Protein AF-A0A7K2X5E5-F1 (afdb_monomer)

Nearest PDB structures (foldseek):
  1fnn-assembly2_B  TM=4.849E-01  e=4.787E+00  Pyrobaculum aerophilum
  6pzc-assembly1_H  TM=3.855E-01  e=5.485E+00  Cricetus cricetus
  4qdz-assembly1_A  TM=4.304E-01  e=9.453E+00  Mycobacterium tuberculosis H37Rv

Foldseek 3Di:
DDDPQQPDDDPDDPVCRDPLSSLVVCVVVVHAAEAEAEAPVVDDVVVVVCVVVVVVVVVVVCVVSVHHYDYHHDPVCVVPD

Mean predicted aligned error: 7.7 Å

Structure (mmCIF, N/CA/C/O backbone):
data_AF-A0A7K2X5E5-F1
#
_entry.id   AF-A0A7K2X5E5-F1
#
loop_
_atom_site.group_PDB
_atom_site.id
_atom_site.type_symbol
_atom_site.label_atom_id
_atom_site.label_alt_id
_atom_site.label_comp_id
_atom_site.label_asym_id
_atom_site.label_entity_id
_atom_site.label_seq_id
_atom_site.pdbx_PDB_ins_code
_atom_site.Cartn_x
_atom_site.Cartn_y
_atom_site.Cartn_z
_atom_site.occupancy
_atom_site.B_iso_or_equiv
_atom_site.auth_seq_id
_atom_site.auth_comp_id
_atom_site.auth_asym_id
_atom_site.auth_atom_id
_atom_site.pdbx_PDB_model_num
ATOM 1 N N . ALA A 1 1 ? 10.816 5.082 14.497 1.00 40.22 1 ALA A N 1
ATOM 2 C CA . ALA A 1 1 ? 10.519 3.764 15.093 1.00 40.22 1 ALA A CA 1
ATOM 3 C C . ALA A 1 1 ? 9.261 3.199 14.436 1.00 40.22 1 ALA A C 1
ATOM 5 O O . ALA A 1 1 ? 8.168 3.668 14.730 1.00 40.22 1 ALA A O 1
ATOM 6 N N . GLY A 1 2 ? 9.411 2.284 13.475 1.00 39.00 2 GLY A N 1
ATOM 7 C CA . GLY A 1 2 ? 8.277 1.612 12.835 1.00 39.00 2 GLY A CA 1
ATOM 8 C C . GLY A 1 2 ? 7.792 0.467 13.719 1.00 39.00 2 GLY A C 1
ATOM 9 O O . GLY A 1 2 ? 8.600 -0.333 14.179 1.00 39.00 2 GLY A O 1
ATOM 10 N N . ARG A 1 3 ? 6.489 0.402 13.997 1.00 48.38 3 ARG A N 1
ATOM 11 C CA . ARG A 1 3 ? 5.879 -0.748 14.672 1.00 48.38 3 ARG A CA 1
ATOM 12 C C . ARG A 1 3 ? 5.222 -1.602 13.601 1.00 48.38 3 ARG A C 1
ATOM 14 O O . ARG A 1 3 ? 4.340 -1.101 12.909 1.00 48.38 3 ARG A O 1
ATOM 21 N N . VAL A 1 4 ? 5.629 -2.864 13.477 1.00 56.94 4 VAL A N 1
ATOM 22 C CA . VAL A 1 4 ? 4.915 -3.827 12.631 1.00 56.94 4 VAL A CA 1
ATOM 23 C C . VAL A 1 4 ? 3.502 -3.958 13.193 1.00 56.94 4 VAL A C 1
ATOM 25 O O . VAL A 1 4 ? 3.311 -4.411 14.321 1.00 56.94 4 VAL A O 1
ATOM 28 N N . VAL A 1 5 ? 2.508 -3.489 12.440 1.00 47.16 5 VAL A N 1
ATOM 29 C CA . VAL A 1 5 ? 1.100 -3.738 12.748 1.00 47.16 5 VAL A CA 1
ATOM 30 C C . VAL A 1 5 ? 0.745 -5.051 12.071 1.00 47.16 5 VAL A C 1
ATOM 32 O O . VAL A 1 5 ? 0.251 -5.074 10.951 1.00 47.16 5 VAL A O 1
ATOM 35 N N . ALA A 1 6 ? 1.040 -6.158 12.746 1.00 48.72 6 ALA A N 1
ATOM 36 C CA . ALA A 1 6 ? 0.323 -7.387 12.465 1.00 48.72 6 ALA A CA 1
ATOM 37 C C . ALA A 1 6 ? -1.090 -7.204 13.031 1.00 48.72 6 ALA A C 1
ATOM 39 O O . ALA A 1 6 ? -1.247 -6.831 14.197 1.00 48.72 6 ALA A O 1
ATOM 40 N N . ALA A 1 7 ? -2.122 -7.470 12.233 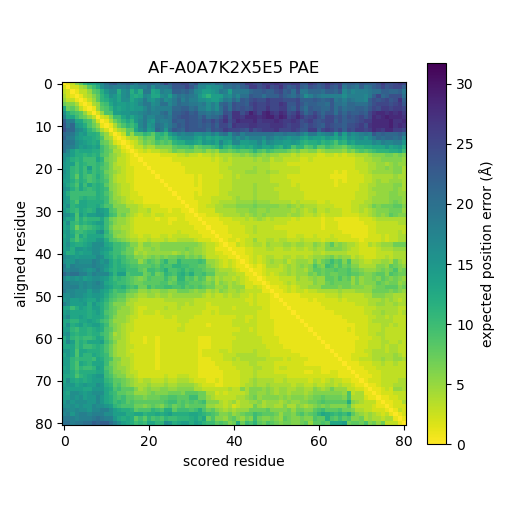1.00 46.28 7 ALA A N 1
ATOM 41 C CA . ALA A 1 7 ? -3.445 -7.771 12.764 1.00 46.28 7 ALA A CA 1
ATOM 42 C C . ALA A 1 7 ? -3.386 -9.161 13.419 1.00 46.28 7 ALA A C 1
ATOM 44 O O . ALA A 1 7 ? -3.990 -10.114 12.946 1.00 46.28 7 ALA A O 1
ATOM 45 N N . SER A 1 8 ? -2.589 -9.299 14.477 1.00 45.16 8 SER A N 1
ATOM 46 C CA . SER A 1 8 ? -2.625 -10.464 15.341 1.00 45.16 8 SER A CA 1
ATOM 47 C C . SER A 1 8 ? -3.894 -10.342 16.177 1.00 45.16 8 SE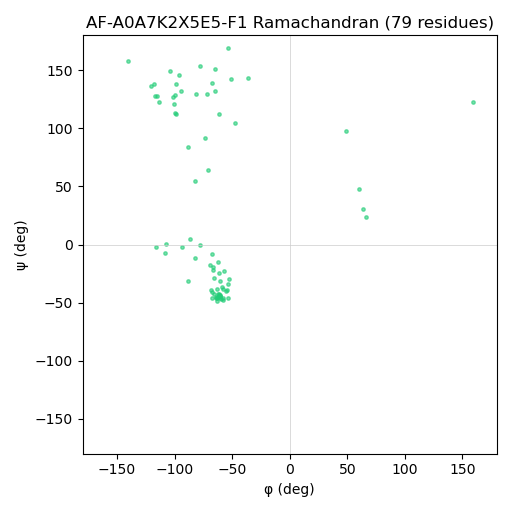R A C 1
ATOM 49 O O . SER A 1 8 ? -3.897 -9.713 17.238 1.00 45.16 8 SER A O 1
ATOM 51 N N . GLY A 1 9 ? -4.985 -10.931 15.679 1.00 45.38 9 GLY A N 1
ATOM 52 C CA . GLY A 1 9 ? -5.976 -11.530 16.570 1.00 45.38 9 GLY A CA 1
ATOM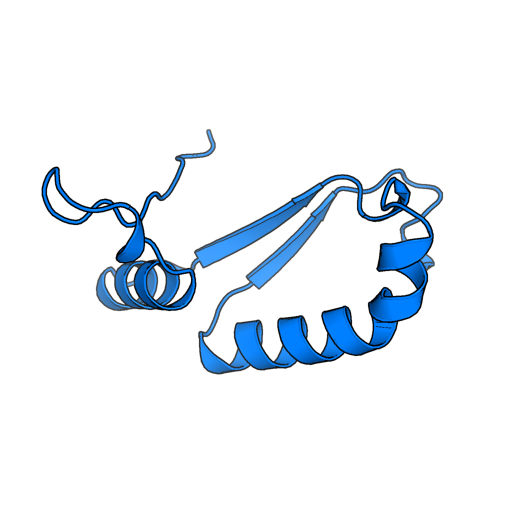 53 C C . GLY A 1 9 ? -5.280 -12.526 17.508 1.00 45.38 9 GLY A C 1
ATOM 54 O O . GLY A 1 9 ? -4.093 -12.807 17.334 1.00 45.38 9 GLY A O 1
ATOM 55 N N . ALA A 1 10 ? -5.980 -13.001 18.541 1.00 49.66 10 ALA A N 1
ATOM 56 C CA . ALA A 1 10 ? -5.462 -13.970 19.519 1.00 49.66 10 ALA A CA 1
ATOM 57 C C . ALA A 1 10 ? -4.523 -15.017 18.875 1.00 49.66 10 ALA A C 1
ATOM 59 O O . ALA A 1 10 ? -4.807 -15.404 17.746 1.00 49.66 10 ALA A O 1
ATOM 60 N N . PRO A 1 11 ? -3.439 -15.475 19.541 1.00 48.88 11 PRO A N 1
ATOM 61 C CA . PRO A 1 11 ? -2.475 -16.411 18.949 1.00 48.88 11 PRO A CA 1
ATOM 62 C C . PRO A 1 11 ? -3.209 -17.582 18.280 1.00 48.88 11 PRO A C 1
ATOM 64 O O . PRO A 1 11 ? -3.785 -18.429 18.957 1.00 48.88 11 PRO A O 1
ATOM 67 N N . GLY A 1 12 ? -3.267 -17.555 16.947 1.00 58.25 12 GLY A N 1
ATOM 68 C CA . GLY A 1 12 ? -4.263 -18.307 16.195 1.00 58.25 12 GLY A CA 1
ATOM 69 C C . GLY A 1 12 ? -4.448 -17.732 14.793 1.00 58.25 12 GLY A C 1
ATOM 70 O O . GLY A 1 12 ? -4.746 -16.558 14.616 1.00 58.25 12 GLY A O 1
ATOM 71 N N . ASP A 1 13 ? -4.224 -18.598 13.813 1.00 60.25 13 ASP A N 1
ATOM 72 C CA . ASP A 1 13 ? -4.556 -18.470 12.396 1.00 60.25 13 ASP A CA 1
ATOM 73 C C . ASP A 1 13 ? -4.163 -17.166 11.664 1.00 60.25 13 ASP A C 1
ATOM 75 O O . ASP A 1 13 ? -4.881 -16.161 11.621 1.00 60.25 13 ASP A O 1
ATOM 79 N N . THR A 1 14 ? -3.025 -17.241 10.970 1.00 62.34 14 THR A N 1
ATOM 80 C CA . THR A 1 14 ? -2.497 -16.192 10.088 1.00 62.34 14 THR A CA 1
ATOM 81 C C . THR A 1 14 ? -3.411 -15.867 8.905 1.00 62.34 14 THR A C 1
ATOM 83 O O . THR A 1 14 ? -3.249 -14.801 8.313 1.00 62.34 14 THR A O 1
ATOM 86 N N . THR A 1 15 ? -4.401 -16.708 8.579 1.00 68.44 15 THR A N 1
ATOM 87 C CA . THR A 1 15 ? -5.383 -16.405 7.522 1.00 68.44 15 THR A CA 1
ATOM 88 C C . THR A 1 15 ? -6.300 -15.231 7.878 1.00 68.44 15 THR A C 1
ATOM 90 O O . THR A 1 15 ? -6.856 -14.591 6.987 1.00 68.44 15 THR A O 1
ATOM 93 N N . THR A 1 16 ? -6.410 -14.883 9.164 1.00 71.69 16 THR A N 1
ATOM 94 C CA . THR A 1 16 ? -7.209 -13.740 9.635 1.00 71.69 16 THR A CA 1
ATOM 95 C C . THR A 1 16 ? -6.477 -12.396 9.533 1.00 71.69 16 THR A C 1
ATOM 97 O O . THR A 1 16 ? -7.101 -11.338 9.650 1.00 71.69 16 THR A O 1
ATOM 100 N N . ALA A 1 17 ? -5.165 -12.411 9.268 1.00 73.44 17 ALA A N 1
ATOM 101 C CA . ALA A 1 17 ? -4.321 -11.223 9.160 1.00 73.44 17 ALA A CA 1
ATOM 102 C C . ALA A 1 17 ? -4.415 -10.568 7.768 1.00 73.44 17 ALA A C 1
ATOM 104 O O . ALA A 1 17 ? -3.410 -10.353 7.090 1.00 73.44 17 ALA A O 1
ATOM 105 N N . THR A 1 18 ? -5.633 -10.251 7.327 1.00 85.25 18 THR A N 1
ATOM 106 C CA . THR A 1 18 ? -5.853 -9.599 6.032 1.00 85.25 18 THR A CA 1
ATOM 107 C C . THR A 1 18 ? -5.542 -8.095 6.090 1.00 85.25 18 THR A C 1
ATOM 109 O O . THR A 1 18 ? -5.675 -7.469 7.153 1.00 85.25 18 THR A O 1
ATOM 112 N N . PRO A 1 19 ? -5.169 -7.468 4.958 1.00 86.75 19 PRO A N 1
ATOM 113 C CA . PRO A 1 19 ? -5.010 -6.016 4.869 1.00 86.75 19 PRO A CA 1
ATOM 114 C C . PRO A 1 19 ? -6.262 -5.250 5.316 1.00 86.75 19 PRO A C 1
ATOM 116 O O . PRO A 1 19 ? -6.161 -4.241 6.015 1.00 86.75 19 PRO A O 1
ATOM 119 N N . GLU A 1 20 ? -7.451 -5.746 4.963 1.00 90.38 20 GLU A N 1
ATOM 120 C CA . GLU A 1 20 ? -8.740 -5.153 5.332 1.00 90.38 20 GLU A CA 1
ATOM 121 C C . GLU A 1 20 ? -8.917 -5.153 6.849 1.00 90.38 20 GLU A C 1
ATOM 123 O O . GLU A 1 20 ? -9.339 -4.152 7.435 1.00 90.38 20 GLU A O 1
ATOM 128 N N . ARG A 1 21 ? -8.544 -6.257 7.512 1.00 89.06 21 ARG A N 1
ATOM 129 C CA . ARG A 1 21 ? -8.636 -6.350 8.967 1.00 89.06 21 ARG A CA 1
ATOM 130 C C . ARG A 1 21 ? -7.655 -5.402 9.646 1.00 89.06 21 ARG A C 1
ATOM 132 O O . ARG A 1 21 ? -8.036 -4.745 10.613 1.00 89.06 21 ARG A O 1
ATOM 139 N N . ALA A 1 22 ? -6.434 -5.276 9.129 1.00 88.00 22 ALA A N 1
ATOM 140 C CA . ALA A 1 22 ? -5.454 -4.319 9.639 1.00 88.00 22 ALA A CA 1
ATOM 141 C C . ALA A 1 22 ? -5.939 -2.864 9.504 1.00 88.00 22 ALA A C 1
ATOM 143 O O . ALA A 1 22 ? -5.829 -2.085 10.455 1.00 88.00 22 ALA A O 1
ATOM 144 N N . ALA A 1 23 ? -6.533 -2.504 8.363 1.00 91.62 23 ALA A N 1
ATOM 145 C CA . ALA A 1 23 ? -7.101 -1.176 8.152 1.00 91.62 23 ALA A CA 1
ATOM 146 C C . ALA A 1 23 ? -8.304 -0.902 9.070 1.00 91.62 23 ALA A C 1
ATOM 148 O O . ALA A 1 23 ? -8.391 0.171 9.671 1.00 91.62 23 ALA A O 1
ATOM 149 N N . ALA A 1 24 ? -9.196 -1.885 9.240 1.00 90.94 24 ALA A N 1
ATOM 150 C CA . ALA A 1 24 ? -10.323 -1.787 10.164 1.00 90.94 24 ALA A CA 1
ATOM 151 C C . ALA A 1 24 ? -9.855 -1.574 11.610 1.00 90.94 24 ALA A C 1
ATOM 153 O O . ALA A 1 24 ? -10.339 -0.657 12.267 1.00 90.94 24 ALA A O 1
ATOM 154 N N . LEU A 1 25 ? -8.863 -2.343 12.070 1.00 91.25 25 LEU A N 1
ATOM 155 C CA . LEU A 1 25 ? -8.284 -2.202 13.409 1.00 91.25 25 LEU A CA 1
ATOM 156 C C . LEU A 1 25 ? -7.662 -0.819 13.638 1.00 91.25 25 LEU A C 1
ATOM 158 O O . LEU A 1 25 ? -7.857 -0.220 14.693 1.00 91.25 25 LEU A O 1
ATOM 162 N N . ALA A 1 26 ? -6.918 -0.295 12.660 1.00 90.06 26 ALA A N 1
ATOM 163 C CA . ALA A 1 26 ? -6.325 1.037 12.757 1.00 90.06 26 ALA A CA 1
ATOM 164 C C . ALA A 1 26 ? -7.411 2.122 12.870 1.00 90.06 26 ALA A C 1
ATOM 166 O O . ALA A 1 26 ? -7.350 2.978 13.757 1.00 90.06 26 ALA A O 1
ATOM 167 N N . ARG A 1 27 ? -8.454 2.025 12.036 1.00 90.56 27 ARG A N 1
ATOM 168 C CA . ARG A 1 27 ? -9.608 2.931 12.048 1.00 90.56 27 ARG A CA 1
ATOM 169 C C . ARG A 1 27 ? -10.399 2.856 13.355 1.00 90.56 27 ARG A C 1
ATOM 171 O O . ARG A 1 27 ? -10.713 3.899 13.917 1.00 90.56 27 ARG A O 1
ATOM 178 N N . GLU A 1 28 ? -10.693 1.654 13.847 1.00 93.31 28 GLU A N 1
ATOM 179 C CA . GLU A 1 28 ? -11.363 1.414 15.138 1.00 93.31 28 GLU A CA 1
ATOM 180 C C . GLU A 1 28 ? -10.563 2.012 16.302 1.00 93.31 28 GLU A C 1
ATOM 182 O O . GLU A 1 28 ? -11.138 2.585 17.223 1.00 93.31 28 GLU A O 1
ATOM 187 N N . ALA A 1 29 ? -9.232 1.959 16.226 1.00 91.75 29 ALA A N 1
ATOM 188 C CA . ALA A 1 29 ? -8.341 2.584 17.196 1.00 91.75 29 ALA A CA 1
ATOM 189 C C . ALA A 1 29 ? -8.176 4.108 17.012 1.00 91.75 29 ALA A C 1
ATOM 191 O O . ALA A 1 29 ? -7.408 4.718 17.757 1.00 91.75 29 ALA A O 1
ATOM 192 N N . GLY A 1 30 ? -8.824 4.728 16.017 1.00 93.50 30 GLY A N 1
ATOM 193 C CA . GLY A 1 30 ? -8.682 6.157 15.710 1.00 93.50 30 GLY A CA 1
ATOM 194 C C . GLY A 1 30 ? -7.289 6.547 15.203 1.00 93.50 30 GLY A C 1
ATOM 195 O O . GLY A 1 30 ? -6.874 7.696 15.347 1.00 93.50 30 GLY A O 1
ATOM 196 N N . ARG A 1 31 ? -6.534 5.596 14.641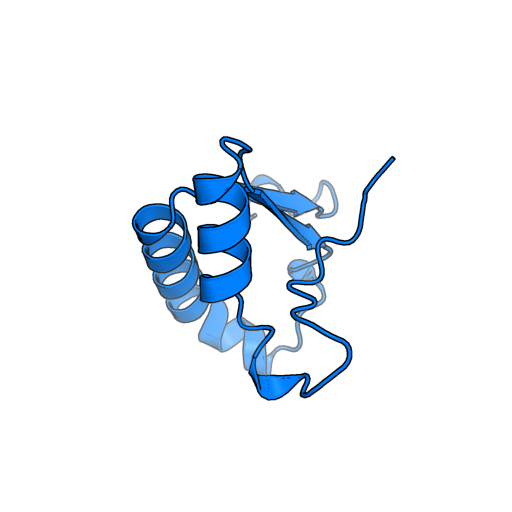 1.00 90.69 31 ARG A N 1
ATOM 197 C CA . ARG A 1 31 ? -5.150 5.790 14.194 1.00 90.69 31 ARG A CA 1
ATOM 198 C C . ARG A 1 31 ? -5.051 5.622 12.677 1.00 90.69 31 ARG A C 1
ATOM 200 O O . ARG A 1 31 ? -5.471 4.589 12.162 1.00 90.69 31 ARG A O 1
ATOM 207 N N . PRO A 1 32 ? -4.463 6.579 11.940 1.00 88.38 32 PRO A N 1
ATOM 208 C CA . PRO A 1 32 ? -4.279 6.425 10.502 1.00 88.38 32 PRO A CA 1
ATOM 209 C C . PRO A 1 32 ? -3.276 5.305 10.194 1.00 88.38 32 PRO A C 1
ATOM 211 O O . PRO A 1 32 ? -2.237 5.195 10.850 1.00 88.38 32 PRO A O 1
ATOM 214 N N . LEU A 1 33 ? -3.577 4.493 9.178 1.00 92.94 33 LEU A N 1
ATOM 215 C CA . LEU A 1 33 ? -2.677 3.463 8.660 1.00 92.94 33 LEU A CA 1
ATOM 216 C C . LEU A 1 33 ? -1.871 4.014 7.474 1.00 92.94 33 LEU A C 1
ATOM 218 O O . LEU A 1 33 ? -2.435 4.606 6.551 1.00 92.94 33 LEU A O 1
ATOM 222 N N . LEU A 1 34 ? -0.555 3.797 7.505 1.00 93.19 34 LEU A N 1
ATOM 223 C CA . LEU A 1 34 ? 0.376 4.102 6.420 1.00 93.19 34 LEU A CA 1
ATOM 224 C C . LEU A 1 34 ? 1.011 2.800 5.928 1.00 93.19 34 LEU A C 1
ATOM 226 O O . LEU A 1 34 ? 1.568 2.047 6.727 1.00 93.19 34 LEU A O 1
ATOM 230 N N . VAL A 1 35 ? 0.950 2.570 4.622 1.00 92.31 35 VAL A N 1
ATOM 231 C CA . VAL A 1 35 ? 1.680 1.513 3.919 1.00 92.31 35 VAL A CA 1
ATOM 232 C C . VAL A 1 35 ? 2.921 2.131 3.286 1.00 92.31 35 VAL A C 1
ATOM 234 O O . VAL A 1 35 ? 2.848 3.225 2.728 1.00 92.31 35 VAL A O 1
ATOM 237 N N . VAL A 1 36 ? 4.053 1.436 3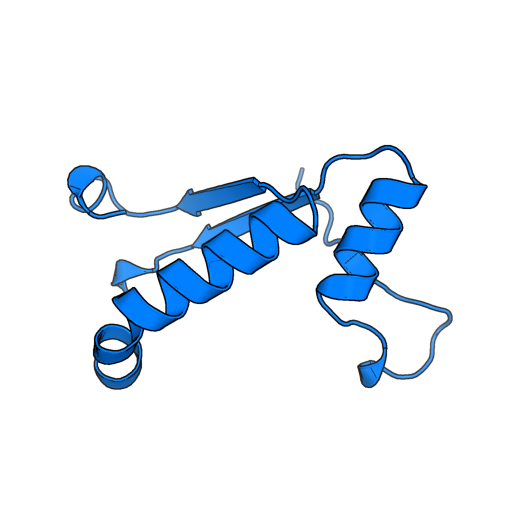.371 1.00 91.31 36 VAL A N 1
ATOM 238 C CA . VAL A 1 36 ? 5.288 1.812 2.677 1.00 91.31 36 VAL A CA 1
ATOM 239 C C . VAL A 1 36 ? 5.589 0.740 1.641 1.00 91.31 36 VAL A C 1
ATOM 241 O O . VAL A 1 36 ? 5.695 -0.433 1.993 1.00 91.31 36 VAL A O 1
ATOM 244 N N . LEU A 1 37 ? 5.691 1.144 0.378 1.00 88.88 37 LEU A N 1
ATOM 245 C CA . LEU A 1 37 ? 6.161 0.301 -0.715 1.00 88.88 37 LEU A CA 1
ATOM 246 C C . LEU A 1 37 ? 7.621 0.644 -0.989 1.00 88.88 37 LEU A C 1
ATOM 248 O O . LEU A 1 37 ? 7.909 1.757 -1.416 1.00 88.88 37 LEU A O 1
ATOM 252 N N . ASP A 1 38 ? 8.517 -0.297 -0.726 1.00 89.81 38 ASP A N 1
ATOM 253 C CA . ASP A 1 38 ? 9.958 -0.109 -0.876 1.00 89.81 38 ASP A CA 1
ATOM 254 C C . ASP A 1 38 ? 10.458 -0.750 -2.174 1.00 89.81 38 ASP A C 1
ATOM 256 O O . ASP A 1 38 ? 10.169 -1.918 -2.440 1.00 89.81 38 ASP A O 1
ATOM 260 N N . GLY A 1 39 ? 11.168 0.031 -2.986 1.00 86.19 39 GLY A N 1
ATOM 261 C CA . GLY A 1 39 ? 11.798 -0.393 -4.234 1.00 86.19 39 GLY A CA 1
ATOM 262 C C . GLY A 1 39 ? 10.852 -0.947 -5.309 1.00 86.19 39 GLY A C 1
ATOM 263 O O . GLY A 1 39 ? 11.158 -2.009 -5.860 1.00 86.19 39 GLY A O 1
ATOM 264 N N . PRO A 1 40 ? 9.714 -0.300 -5.652 1.00 84.00 40 PRO A N 1
ATOM 265 C CA . PRO A 1 40 ? 8.858 -0.775 -6.746 1.00 84.00 40 PRO A CA 1
ATOM 266 C C . PRO A 1 40 ? 9.591 -0.892 -8.096 1.00 84.00 40 PRO A C 1
ATOM 268 O O . PRO A 1 40 ? 9.171 -1.665 -8.956 1.00 84.00 40 PRO A O 1
ATOM 271 N N . GLU A 1 41 ? 10.688 -0.160 -8.287 1.00 84.81 41 GLU A N 1
ATOM 272 C CA . GLU A 1 41 ? 11.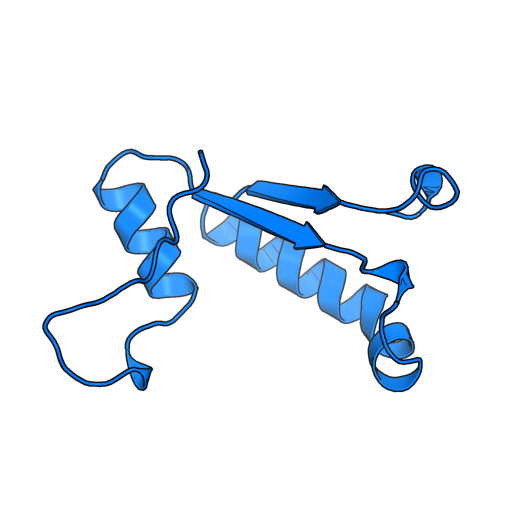556 -0.223 -9.464 1.00 84.81 41 GLU A CA 1
ATOM 273 C C . GLU A 1 41 ? 12.318 -1.551 -9.620 1.00 84.81 41 GLU A C 1
ATOM 275 O O . GLU A 1 41 ? 12.695 -1.900 -10.736 1.00 84.81 41 GLU A O 1
ATOM 280 N N . GLU A 1 42 ? 12.495 -2.319 -8.542 1.00 85.50 42 GLU A N 1
ATOM 281 C CA . GLU A 1 42 ? 13.155 -3.635 -8.561 1.00 85.50 42 GLU A CA 1
ATOM 282 C C . GLU A 1 42 ? 12.169 -4.774 -8.882 1.00 85.50 42 GLU A C 1
ATOM 284 O O . GLU A 1 42 ? 12.504 -5.962 -8.829 1.00 85.50 42 GLU A O 1
ATOM 289 N N . MET A 1 43 ? 10.913 -4.433 -9.190 1.00 83.38 43 MET A N 1
ATOM 290 C CA . MET A 1 43 ? 9.856 -5.406 -9.412 1.00 83.38 43 MET A CA 1
ATOM 291 C C . MET A 1 43 ? 10.137 -6.265 -10.661 1.00 83.38 43 MET A C 1
ATOM 293 O O . MET A 1 43 ? 10.408 -5.726 -11.738 1.00 83.38 43 MET A O 1
ATOM 297 N N . PRO A 1 44 ? 10.012 -7.608 -10.569 1.00 84.56 44 PRO A N 1
ATOM 298 C CA . PRO A 1 44 ? 10.219 -8.496 -11.706 1.00 84.56 44 PRO A CA 1
ATOM 299 C C . PRO A 1 44 ? 9.402 -8.073 -12.941 1.00 84.56 44 PRO A C 1
ATOM 301 O O . PRO A 1 44 ? 8.230 -7.714 -12.790 1.00 84.56 44 PRO A O 1
ATOM 304 N N . PRO A 1 45 ? 9.938 -8.198 -14.173 1.00 82.19 45 PRO A N 1
ATOM 305 C CA . PRO A 1 45 ? 9.265 -7.731 -15.395 1.00 82.19 45 PRO A CA 1
ATOM 306 C C . PRO A 1 45 ? 7.837 -8.268 -15.571 1.00 82.19 45 PRO A C 1
ATOM 308 O O . PRO A 1 45 ? 6.934 -7.576 -16.041 1.00 82.19 45 PRO A O 1
ATOM 311 N N . LEU A 1 46 ? 7.608 -9.503 -15.121 1.00 80.19 46 LEU A N 1
ATOM 312 C CA . LEU A 1 46 ? 6.312 -10.175 -15.190 1.00 80.19 46 LEU A CA 1
ATOM 313 C C . LEU A 1 46 ? 5.240 -9.494 -14.316 1.00 80.19 46 LEU A C 1
ATOM 315 O O . LEU A 1 46 ? 4.054 -9.525 -14.644 1.00 80.19 46 LEU A O 1
ATOM 319 N N . LEU A 1 47 ? 5.660 -8.843 -13.230 1.00 77.62 47 LEU A N 1
ATOM 320 C CA . LEU A 1 47 ? 4.817 -8.009 -12.376 1.00 77.62 47 LEU A CA 1
ATOM 321 C C . LEU A 1 47 ? 4.773 -6.554 -12.869 1.00 77.62 47 LEU A C 1
ATOM 323 O O . LEU A 1 47 ? 3.723 -5.922 -12.771 1.00 77.62 47 LEU A O 1
ATOM 327 N N . ALA A 1 48 ? 5.849 -6.052 -13.486 1.00 80.75 48 ALA A N 1
ATOM 328 C CA . ALA A 1 48 ? 5.888 -4.720 -14.096 1.00 80.75 48 ALA A CA 1
ATOM 329 C C . ALA A 1 48 ? 4.809 -4.534 -15.179 1.00 80.75 48 ALA A C 1
ATOM 331 O O . ALA A 1 48 ? 4.146 -3.500 -15.217 1.00 80.75 48 ALA A O 1
ATOM 332 N N . HIS A 1 49 ? 4.524 -5.560 -15.991 1.00 84.25 49 HIS A N 1
ATOM 333 C CA . HIS A 1 49 ? 3.416 -5.512 -16.960 1.00 84.25 49 HIS A CA 1
ATOM 334 C C . HIS A 1 49 ? 2.035 -5.327 -16.318 1.00 84.25 49 HIS A C 1
ATOM 336 O O . HIS A 1 49 ? 1.110 -4.838 -16.965 1.00 84.25 49 HIS A O 1
ATOM 342 N N . ARG A 1 50 ? 1.877 -5.715 -15.050 1.00 85.12 50 ARG A N 1
ATOM 343 C CA . ARG A 1 50 ? 0.629 -5.544 -14.300 1.00 85.12 50 ARG A CA 1
ATOM 344 C C . ARG A 1 50 ? 0.590 -4.254 -13.496 1.00 85.12 50 ARG A C 1
ATOM 346 O O . ARG A 1 50 ? -0.445 -3.984 -12.892 1.00 85.12 50 ARG A O 1
ATOM 353 N N . LEU A 1 51 ? 1.659 -3.457 -13.508 1.00 85.44 51 LEU A N 1
ATOM 354 C CA . LEU A 1 51 ? 1.784 -2.267 -12.676 1.00 85.44 51 LEU A CA 1
ATOM 355 C C . LEU A 1 51 ? 0.596 -1.301 -12.835 1.00 85.44 51 LEU A C 1
ATOM 357 O O . LEU A 1 51 ? 0.023 -0.959 -11.810 1.00 85.44 51 LEU A O 1
ATOM 361 N N . PRO A 1 52 ? 0.103 -0.946 -14.042 1.00 88.31 52 PRO A N 1
ATOM 362 C CA . PRO A 1 52 ? -1.051 -0.045 -14.152 1.00 88.31 52 PRO A CA 1
ATOM 363 C C . PRO A 1 52 ? -2.325 -0.597 -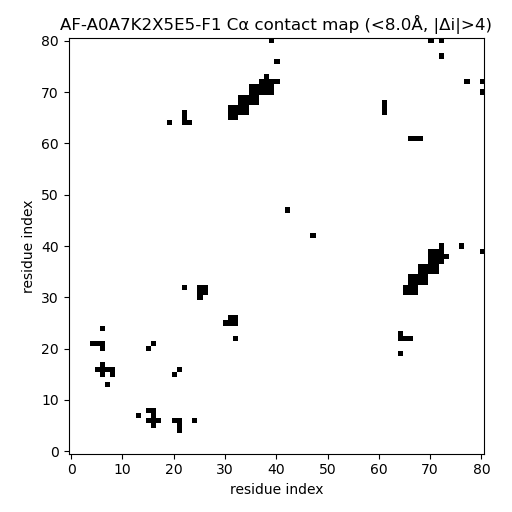13.493 1.00 88.31 52 PRO A C 1
ATOM 365 O O . PRO A 1 52 ? -3.034 0.117 -12.782 1.00 88.31 52 PRO A O 1
ATOM 368 N N . ALA A 1 53 ? -2.608 -1.887 -13.697 1.00 89.94 53 ALA A N 1
ATOM 369 C CA . ALA A 1 53 ? -3.772 -2.546 -13.110 1.00 89.94 53 ALA A CA 1
ATOM 370 C C . ALA A 1 53 ? -3.635 -2.679 -11.586 1.00 89.94 53 ALA A C 1
ATOM 372 O O . ALA A 1 53 ? -4.606 -2.477 -10.853 1.00 89.94 53 ALA A O 1
ATOM 373 N N . TRP A 1 54 ? -2.425 -2.988 -11.117 1.00 89.69 54 TRP A N 1
ATOM 374 C CA . TRP A 1 54 ? -2.090 -3.038 -9.702 1.00 89.69 54 TRP A CA 1
ATOM 375 C C . TRP A 1 54 ? -2.250 -1.660 -9.053 1.00 89.69 54 TRP A C 1
ATOM 377 O O . TRP A 1 54 ? -2.967 -1.551 -8.065 1.00 89.69 54 TRP A O 1
ATOM 387 N N . THR A 1 55 ? -1.701 -0.598 -9.648 1.00 90.06 55 THR A N 1
ATOM 388 C CA . THR A 1 55 ? -1.807 0.778 -9.142 1.00 90.06 55 THR A CA 1
ATOM 389 C C . THR A 1 55 ? -3.264 1.205 -9.011 1.00 90.06 55 THR A C 1
ATOM 391 O O . THR A 1 55 ? -3.667 1.663 -7.945 1.00 90.06 55 THR A O 1
ATOM 394 N N . ALA A 1 56 ? -4.094 0.976 -10.034 1.00 94.38 56 ALA A N 1
ATOM 395 C CA . ALA A 1 56 ? -5.520 1.304 -9.975 1.00 94.38 56 ALA A CA 1
ATOM 396 C C . ALA A 1 56 ? -6.273 0.502 -8.894 1.00 94.38 56 ALA A C 1
ATOM 398 O O . ALA A 1 56 ? -7.164 1.022 -8.218 1.00 94.38 56 ALA A O 1
ATOM 399 N N . ALA A 1 57 ? -5.939 -0.779 -8.712 1.00 94.38 57 ALA A N 1
ATOM 400 C CA . ALA A 1 57 ? -6.529 -1.599 -7.657 1.00 94.38 57 ALA A CA 1
ATOM 401 C C . ALA A 1 57 ? -6.106 -1.125 -6.257 1.00 94.38 57 ALA A C 1
ATOM 403 O O . ALA A 1 57 ? -6.972 -0.950 -5.398 1.00 94.38 57 ALA A O 1
ATOM 404 N N . THR A 1 58 ? -4.816 -0.852 -6.061 1.00 92.62 58 THR A N 1
ATOM 405 C CA . THR A 1 58 ? -4.246 -0.315 -4.821 1.00 92.62 58 THR A CA 1
ATOM 406 C C . THR A 1 58 ? -4.873 1.029 -4.476 1.00 92.62 58 THR A C 1
ATOM 408 O O . THR A 1 58 ? -5.334 1.222 -3.357 1.00 92.62 58 THR A O 1
ATOM 411 N N . GLU A 1 59 ? -4.990 1.940 -5.437 1.00 95.44 59 GLU A N 1
ATOM 412 C CA . GLU A 1 59 ? -5.588 3.256 -5.227 1.00 95.44 59 GLU A CA 1
ATOM 413 C C . GLU A 1 59 ? -7.058 3.166 -4.774 1.00 95.44 59 GLU A C 1
ATOM 415 O O . GLU A 1 59 ? -7.465 3.831 -3.815 1.00 95.44 59 GLU A O 1
ATOM 420 N N . ARG A 1 60 ? -7.859 2.296 -5.412 1.00 97.38 60 ARG A N 1
ATOM 421 C CA . ARG A 1 60 ? -9.243 2.023 -4.982 1.00 97.38 60 ARG A CA 1
ATOM 422 C C . ARG A 1 60 ? -9.294 1.458 -3.568 1.00 97.38 60 ARG A C 1
ATOM 424 O O . ARG A 1 60 ? -10.124 1.894 -2.773 1.00 97.38 60 ARG A O 1
ATOM 431 N N . TRP A 1 61 ? -8.415 0.512 -3.253 1.00 95.81 61 TRP A N 1
ATOM 432 C CA . TRP A 1 61 ? -8.359 -0.113 -1.936 1.00 95.81 61 TRP A CA 1
ATOM 433 C C . TRP A 1 61 ? -7.985 0.893 -0.841 1.00 95.81 61 TRP A C 1
ATOM 435 O O . TRP A 1 61 ? -8.675 0.969 0.177 1.00 95.81 61 TRP A O 1
ATOM 445 N N . LEU A 1 62 ? -6.958 1.717 -1.079 1.00 95.75 62 LEU A N 1
ATOM 446 C CA . LEU A 1 62 ? -6.506 2.769 -0.165 1.00 95.75 62 LEU A CA 1
ATOM 447 C C . LEU A 1 62 ? -7.638 3.750 0.143 1.00 95.75 62 LEU A C 1
ATOM 449 O O . LEU A 1 62 ? -7.896 4.050 1.309 1.00 95.75 62 LEU A O 1
ATOM 453 N N . ARG A 1 63 ? -8.364 4.198 -0.891 1.00 95.62 63 ARG A N 1
ATOM 454 C CA . ARG A 1 63 ? -9.518 5.090 -0.721 1.00 95.62 63 ARG A CA 1
ATOM 455 C C . ARG A 1 63 ? -10.659 4.440 0.048 1.00 95.62 63 ARG A C 1
ATOM 457 O O . ARG A 1 63 ? -11.193 5.070 0.956 1.00 95.62 63 ARG A O 1
ATOM 464 N N . ALA A 1 64 ? -11.003 3.195 -0.273 1.00 96.19 64 ALA A N 1
ATOM 465 C CA . ALA A 1 64 ? -12.074 2.469 0.409 1.00 96.19 64 ALA A CA 1
ATOM 466 C C . ALA A 1 64 ? -11.804 2.288 1.914 1.00 96.19 64 ALA A C 1
ATOM 468 O O . ALA A 1 64 ? -12.740 2.281 2.710 1.00 96.19 64 A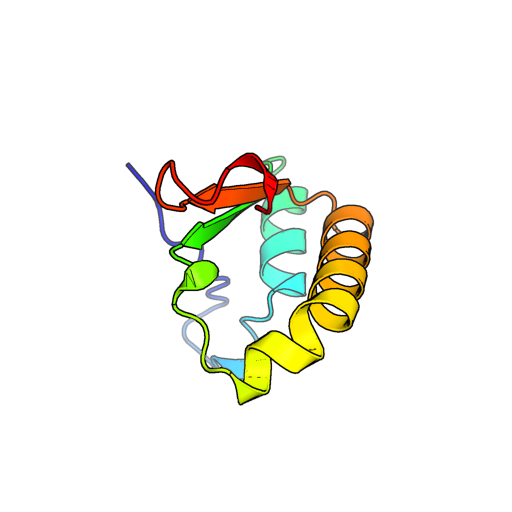LA A O 1
ATOM 469 N N . HIS A 1 65 ? -10.532 2.185 2.309 1.00 94.56 65 HIS A N 1
ATOM 470 C CA . HIS A 1 65 ? -10.133 1.912 3.690 1.00 94.56 65 HIS A CA 1
ATOM 471 C C . HIS A 1 65 ? -9.533 3.123 4.425 1.00 94.56 65 HIS A C 1
ATOM 473 O O . HIS A 1 65 ? -9.164 3.003 5.593 1.00 94.56 65 HIS A O 1
ATOM 479 N N . GLY A 1 66 ? -9.430 4.287 3.774 1.00 94.50 66 GLY A N 1
ATOM 480 C CA . GLY A 1 66 ? -8.826 5.489 4.360 1.00 94.50 66 GLY A CA 1
ATOM 481 C C . GLY A 1 66 ? -7.335 5.335 4.686 1.00 94.50 66 GLY A C 1
ATOM 482 O O . GLY A 1 66 ? -6.842 5.938 5.641 1.00 94.50 66 GLY A O 1
ATOM 483 N N . VAL A 1 67 ? -6.622 4.508 3.921 1.00 95.81 67 VAL A N 1
ATOM 484 C CA . VAL A 1 67 ? -5.201 4.191 4.119 1.00 95.81 67 VAL A CA 1
ATOM 485 C C . VAL A 1 67 ? -4.341 5.078 3.220 1.00 95.81 67 VAL A C 1
ATOM 487 O O . VAL A 1 67 ? -4.739 5.423 2.108 1.00 95.81 67 VAL A O 1
ATOM 490 N N . ARG A 1 68 ? -3.149 5.456 3.691 1.00 94.69 68 ARG A N 1
ATOM 491 C CA . ARG A 1 68 ? -2.164 6.215 2.903 1.00 94.69 68 ARG A CA 1
ATOM 492 C C . ARG A 1 68 ? -1.031 5.303 2.440 1.00 94.69 68 ARG A C 1
ATOM 494 O O . ARG A 1 68 ? -0.678 4.365 3.150 1.00 94.69 68 ARG A O 1
ATOM 501 N N . LEU A 1 69 ? -0.449 5.605 1.284 1.00 93.69 69 LEU A N 1
ATOM 502 C CA . LEU A 1 69 ? 0.722 4.921 0.736 1.00 93.69 69 LEU A CA 1
ATOM 503 C C . LEU A 1 69 ? 1.876 5.917 0.603 1.00 93.69 69 LEU A C 1
ATOM 505 O O . LEU A 1 69 ? 1.664 7.045 0.164 1.00 93.69 69 LEU A O 1
ATOM 509 N N . ALA A 1 70 ? 3.076 5.485 0.970 1.00 91.88 70 ALA A N 1
ATOM 510 C CA . ALA A 1 70 ? 4.328 6.139 0.622 1.00 91.88 70 ALA A CA 1
ATOM 511 C C . ALA A 1 70 ? 5.192 5.158 -0.174 1.00 91.88 70 ALA A C 1
ATOM 513 O O . ALA A 1 70 ? 5.286 3.985 0.189 1.00 91.88 70 ALA A O 1
ATOM 514 N N . THR A 1 71 ? 5.819 5.633 -1.242 1.00 90.31 71 THR A N 1
ATOM 515 C CA . THR A 1 71 ? 6.804 4.866 -2.003 1.00 90.31 71 THR A CA 1
ATOM 516 C C . THR A 1 71 ? 8.199 5.298 -1.568 1.00 90.31 71 THR A C 1
ATOM 518 O O . THR A 1 71 ? 8.512 6.486 -1.500 1.00 90.31 71 THR A O 1
ATOM 521 N N . ALA A 1 72 ? 9.035 4.329 -1.219 1.00 89.81 72 ALA A N 1
ATOM 522 C CA . ALA A 1 72 ? 10.466 4.523 -1.094 1.00 89.81 72 ALA A CA 1
ATOM 523 C C . ALA A 1 72 ? 11.082 4.007 -2.393 1.00 89.81 72 ALA A C 1
ATOM 525 O O . ALA A 1 72 ? 10.982 2.826 -2.708 1.00 89.81 72 ALA A O 1
ATOM 526 N N . CYS A 1 73 ? 11.640 4.917 -3.180 1.00 88.62 73 CYS A N 1
ATOM 527 C CA . CYS A 1 73 ? 12.311 4.604 -4.434 1.00 88.62 73 CYS A CA 1
ATOM 528 C C . CYS A 1 73 ? 13.554 5.476 -4.569 1.00 88.62 73 CYS A C 1
ATOM 530 O O . CYS A 1 73 ? 13.674 6.534 -3.930 1.00 88.62 73 CYS A O 1
ATOM 532 N N . ARG A 1 74 ? 14.496 5.023 -5.393 1.00 85.56 74 ARG A N 1
ATOM 533 C CA . ARG A 1 74 ? 15.701 5.796 -5.681 1.00 85.56 74 ARG A CA 1
ATOM 534 C C . ARG A 1 74 ? 15.347 7.104 -6.419 1.00 85.56 74 ARG A C 1
ATOM 536 O O . ARG A 1 74 ? 14.344 7.145 -7.140 1.00 85.56 74 ARG A O 1
ATOM 543 N N . PRO A 1 75 ? 16.138 8.186 -6.261 1.00 85.88 75 PRO A N 1
ATOM 544 C CA . PRO A 1 75 ? 15.828 9.502 -6.832 1.00 85.88 75 PRO A CA 1
ATOM 545 C C . PRO A 1 75 ? 15.546 9.509 -8.338 1.00 85.88 75 PRO A C 1
ATOM 547 O O . PRO A 1 75 ? 14.733 10.296 -8.815 1.00 85.88 75 PRO A O 1
ATOM 550 N N . GLU A 1 76 ? 16.155 8.592 -9.090 1.00 88.56 76 GLU A N 1
ATOM 551 C CA . GLU A 1 76 ? 16.014 8.464 -10.546 1.00 88.56 76 GLU A CA 1
ATOM 552 C C . GLU A 1 76 ? 14.602 8.022 -10.986 1.00 88.56 76 GLU A C 1
ATOM 554 O O . GLU A 1 76 ? 14.283 7.991 -12.183 1.00 88.56 76 GLU A O 1
ATOM 559 N N . HIS A 1 77 ? 13.752 7.658 -10.023 1.00 84.50 77 HIS A N 1
ATOM 560 C CA . HIS A 1 77 ? 12.414 7.129 -10.247 1.00 84.50 77 HIS A CA 1
ATOM 561 C C . HIS A 1 77 ? 11.290 8.020 -9.704 1.00 84.50 77 HIS A C 1
ATOM 563 O O . HIS A 1 77 ? 10.134 7.700 -9.958 1.00 84.50 77 HIS A O 1
ATOM 569 N N . TRP A 1 78 ? 11.583 9.157 -9.056 1.00 81.31 78 TRP A N 1
ATOM 570 C CA . TRP A 1 78 ? 10.564 10.008 -8.414 1.00 81.31 78 TRP A CA 1
ATOM 571 C C . TRP A 1 78 ? 9.437 10.467 -9.342 1.00 81.31 78 TRP A C 1
ATOM 573 O O . TRP A 1 78 ? 8.281 10.462 -8.938 1.00 81.31 78 TRP A O 1
ATOM 583 N N . GLU A 1 79 ? 9.741 10.828 -10.589 1.00 82.12 79 GLU A N 1
ATOM 584 C CA . GLU A 1 79 ? 8.719 11.278 -11.550 1.00 82.12 79 GLU A CA 1
ATOM 585 C C . GLU A 1 79 ? 7.768 10.158 -12.001 1.00 82.12 79 GLU A C 1
ATOM 587 O O . GLU A 1 79 ? 6.707 10.435 -12.557 1.00 82.12 79 GLU A O 1
ATOM 592 N N . ARG A 1 80 ? 8.158 8.892 -11.802 1.00 74.56 80 ARG A N 1
ATOM 593 C CA . ARG A 1 80 ? 7.394 7.705 -12.219 1.00 74.56 80 ARG A CA 1
ATOM 594 C C . ARG A 1 80 ? 6.777 6.943 -11.042 1.00 74.56 80 ARG A C 1
ATOM 596 O O . ARG A 1 80 ? 6.073 5.965 -11.293 1.00 74.56 80 ARG A O 1
ATOM 603 N N . ALA A 1 81 ? 7.113 7.327 -9.811 1.00 65.50 81 ALA A N 1
ATOM 604 C CA . ALA A 1 81 ? 6.726 6.643 -8.581 1.00 65.50 81 ALA A CA 1
ATOM 605 C C . ALA A 1 81 ? 5.303 6.982 -8.121 1.00 65.50 81 ALA A C 1
ATOM 607 O O . ALA A 1 81 ? 4.785 8.061 -8.486 1.00 65.50 81 ALA A O 1
#

pLDDT: mean 81.38, std 15.93, range [39.0, 97.38]

Solvent-accessible surface area (backbone atoms only — not comparable to full-atom values): 5129 Å² total; per-residue (Å²): 137,88,74,87,78,70,46,74,63,70,99,66,65,77,85,66,48,39,71,68,50,35,40,49,52,27,52,76,69,74,38,86,45,75,46,76,46,72,45,71,88,74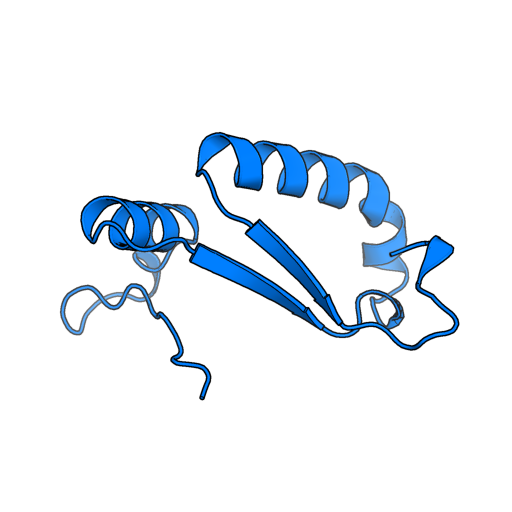,49,55,68,83,55,52,77,41,41,68,63,48,51,56,50,50,52,53,50,28,62,76,57,67,41,46,80,45,77,47,66,61,81,95,40,59,95,79,104

Secondary structure (DSSP, 8-state):
---------SS--GGG--HHHHHHHHHHTT---EEEEE-GGG--HHHHTTHHHHHHHHHHHHHHHT-EEEEE--GGGGGG-

Radius of gyration: 14.69 Å; Cα contacts (8 Å, |Δi|>4): 68; chains: 1; bounding box: 28×30×36 Å

Sequence (81 aa):
AGRVVAASGAPGDTTTATPERAAALAREAGRPLLVVLDGPEEMPPLLAHRLPAWTAATERWLRAHGVRLATACRPEHWERA